Protein AF-A0A438FGG5-F1 (afdb_monomer_lite)

Sequence (174 aa):
METY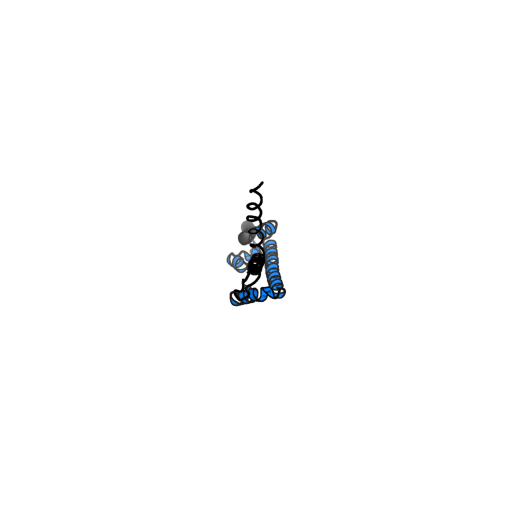LEALDLWEAVKEDYDIPALPNNPTMAQIKAHKEKKKMKKSKAKACLFAAVSPTIFTRIMSLKTAKAIWDYLKQEYAEDERMKEKILVTVPERYEATVTTLENTKDLSKISLAELLNSLQAQEQRRLMRQDVITDGALQAKHHGVEKNKKKNKKNKKKKKKTRKKIVTLQP

Radius of gyration: 39.97 Å; chains: 1; bounding box: 121×59×84 Å

Secondary structure (DSSP, 8-state):
-HHHHHHTT-GGGTSTT----PPPSS--HHHHHHHHHHHHHHHHHHHHHHHHTS-HHHHHHHTT--SHHHHHHHHHHHHHHHHHHHHHHHHH--GGGHHHHHHHHHHS-TTT--HHHHHHHHHHHHHHHHHHHHHHHH-------------S-SSSSSTTTTTTSSSSSSS---

Organism: Vitis vinifera (NCBI:txid29760)

pLDDT: mean 77.65, std 19.14, range [35.28, 95.06]

Foldseek 3Di:
DCVVCVVVVLNQQLPPDDDDPDDPPDDDPVRVVVSVVVSVVSFVVLQVVLLVVDDPVLNVVCVPPDTSNVSVVVVVVVQVVQVVVLVVCLVPPDPVCVVLVVVCVVVHPSVPDTSVNVVVSSVVVVVVVVVVVVCCVVCPDPPPDPDDDDDDPPPDPVVVVVVVVVVVPPPDDD

InterPro domains:
  IPR061502 Copia/RE1/RE2-like, N-terminal domain [PF14223] (1-90)

Structure (mmCIF, N/CA/C/O backbone):
data_AF-A0A438FGG5-F1
#
_entry.id   AF-A0A438FGG5-F1
#
loop_
_atom_site.group_PDB
_atom_site.id
_atom_site.type_symbol
_atom_site.label_atom_id
_atom_site.label_alt_id
_atom_site.label_comp_id
_atom_site.label_asym_id
_atom_site.label_entity_id
_atom_site.label_seq_id
_atom_site.pdbx_PDB_ins_code
_atom_site.Cartn_x
_atom_site.Cartn_y
_atom_site.Cartn_z
_atom_site.occupancy
_atom_site.B_iso_or_equiv
_atom_site.auth_seq_id
_atom_site.auth_comp_id
_atom_site.auth_asym_id
_atom_site.auth_atom_id
_atom_site.pdbx_PDB_model_num
ATOM 1 N N . MET A 1 1 ? -2.366 -7.167 3.486 1.00 81.56 1 MET A N 1
ATOM 2 C CA . MET A 1 1 ? -2.802 -6.451 4.710 1.00 81.56 1 MET A CA 1
ATOM 3 C C . MET A 1 1 ? -4.180 -6.896 5.189 1.00 81.56 1 MET A C 1
ATOM 5 O O . MET A 1 1 ? -4.337 -7.048 6.389 1.00 81.56 1 MET A O 1
ATOM 9 N N . GLU A 1 2 ? -5.148 -7.145 4.301 1.00 85.19 2 GLU A N 1
ATOM 10 C CA . GLU A 1 2 ? -6.489 -7.638 4.678 1.00 85.19 2 GLU A CA 1
ATOM 11 C C . GLU A 1 2 ? -6.429 -8.940 5.493 1.00 85.19 2 GLU A C 1
ATOM 13 O O . GLU A 1 2 ? -6.785 -8.948 6.667 1.00 85.19 2 GLU A O 1
ATOM 18 N N . THR A 1 3 ? -5.799 -9.977 4.936 1.00 86.94 3 THR A N 1
ATOM 19 C CA . THR A 1 3 ? -5.553 -11.268 5.607 1.00 86.94 3 THR A CA 1
ATOM 20 C C . THR A 1 3 ? -4.818 -11.145 6.947 1.00 86.94 3 THR A C 1
ATOM 22 O O . THR A 1 3 ? -5.043 -11.923 7.870 1.00 86.94 3 THR A O 1
ATOM 25 N N . TYR A 1 4 ? -3.945 -10.144 7.085 1.00 86.81 4 TYR A N 1
ATOM 26 C CA . TYR A 1 4 ? -3.221 -9.876 8.328 1.00 86.81 4 TYR A CA 1
ATOM 27 C C . TYR A 1 4 ? -4.135 -9.271 9.405 1.00 86.81 4 TYR A C 1
ATOM 29 O O . TYR A 1 4 ? -4.060 -9.656 10.568 1.00 86.81 4 TYR A O 1
ATOM 37 N N . LEU A 1 5 ? -5.039 -8.359 9.031 1.00 88.31 5 LEU A N 1
ATOM 38 C CA . LEU A 1 5 ? -6.032 -7.796 9.951 1.00 88.31 5 LEU A CA 1
ATOM 39 C C . LEU A 1 5 ? -7.085 -8.829 10.366 1.00 88.31 5 LEU A C 1
ATOM 41 O O . LEU A 1 5 ? -7.539 -8.794 11.511 1.00 88.31 5 LEU A O 1
ATOM 45 N N . GLU A 1 6 ? -7.449 -9.746 9.471 1.00 87.50 6 GLU A N 1
ATOM 46 C CA . GLU A 1 6 ? -8.317 -10.890 9.776 1.00 87.50 6 GLU A CA 1
ATOM 47 C C . GLU A 1 6 ? -7.663 -11.822 10.798 1.00 87.50 6 GLU A C 1
ATOM 49 O O . GLU A 1 6 ? -8.268 -12.123 11.825 1.00 87.50 6 GLU A O 1
ATOM 54 N N . ALA A 1 7 ? -6.391 -12.182 10.592 1.00 88.31 7 ALA A N 1
ATOM 55 C CA . ALA A 1 7 ? -5.631 -13.008 11.531 1.00 88.31 7 ALA A CA 1
ATOM 56 C C . ALA A 1 7 ? -5.506 -12.378 12.932 1.00 88.31 7 ALA A C 1
ATOM 58 O O . ALA A 1 7 ? -5.402 -13.089 13.931 1.00 88.31 7 ALA A O 1
ATOM 59 N N . LEU A 1 8 ? -5.529 -11.044 13.023 1.00 87.62 8 LEU A N 1
ATOM 60 C CA . LEU A 1 8 ? -5.475 -10.310 14.290 1.00 87.62 8 LEU A CA 1
ATOM 61 C C . LEU A 1 8 ? -6.855 -10.027 14.913 1.00 87.62 8 LEU A C 1
ATOM 63 O O . LEU A 1 8 ? -6.904 -9.379 15.963 1.00 87.62 8 LEU A O 1
ATOM 67 N N . ASP A 1 9 ? -7.957 -10.472 14.295 1.00 86.31 9 ASP A N 1
ATOM 68 C CA . ASP A 1 9 ? -9.338 -10.157 14.710 1.00 86.31 9 ASP A CA 1
ATOM 69 C C . ASP A 1 9 ? -9.592 -8.627 14.787 1.00 86.31 9 ASP A C 1
ATOM 71 O O . ASP A 1 9 ? -10.303 -8.093 15.653 1.00 86.31 9 ASP A O 1
ATOM 75 N N . LEU A 1 10 ? -8.937 -7.896 13.875 1.00 88.00 10 LEU A N 1
ATOM 76 C CA . LEU A 1 10 ? -8.985 -6.436 13.729 1.00 88.00 10 LEU A CA 1
ATOM 77 C C . LEU A 1 10 ? -9.771 -5.985 12.500 1.00 88.00 10 LEU A C 1
ATOM 79 O O . LEU A 1 10 ? -10.117 -4.807 12.416 1.00 88.00 10 LEU A O 1
ATOM 83 N N . TRP A 1 11 ? -10.058 -6.892 11.566 1.00 85.94 11 TRP A N 1
ATOM 84 C CA . TRP A 1 11 ? -10.786 -6.580 10.335 1.00 85.94 11 TRP A CA 1
ATOM 85 C C . TRP A 1 11 ? -12.151 -5.933 10.603 1.00 85.94 11 TRP A C 1
ATOM 87 O O . TRP A 1 11 ? -12.513 -4.937 9.977 1.00 85.94 11 TRP A O 1
ATOM 97 N N . GLU A 1 12 ? -12.832 -6.381 11.657 1.00 81.81 12 GLU A N 1
ATOM 98 C CA . GLU A 1 12 ? -14.116 -5.817 12.092 1.00 81.81 12 GLU A CA 1
ATOM 99 C C . GLU A 1 12 ? -14.034 -4.386 12.624 1.00 81.81 12 GLU A C 1
ATOM 101 O O . GLU A 1 12 ? -15.039 -3.692 12.740 1.00 81.81 12 GLU A O 1
ATOM 106 N N . ALA A 1 13 ? -12.841 -3.908 12.971 1.00 83.75 13 ALA A N 1
ATOM 107 C CA . ALA A 1 13 ? -12.649 -2.514 13.345 1.00 83.75 13 ALA A CA 1
ATOM 108 C C . ALA A 1 13 ? -12.440 -1.590 12.133 1.00 83.75 13 ALA A C 1
ATOM 110 O O . ALA A 1 13 ? -12.509 -0.366 12.287 1.00 83.75 13 ALA A O 1
ATOM 111 N N . VAL A 1 14 ? -12.162 -2.170 10.962 1.00 84.62 14 VAL A N 1
ATOM 112 C CA . VAL A 1 14 ? -11.952 -1.474 9.687 1.00 84.62 14 VAL A CA 1
ATOM 113 C C . VAL A 1 14 ? -13.238 -1.434 8.859 1.00 84.62 14 VAL A C 1
ATOM 115 O O . VAL A 1 14 ? -13.476 -0.446 8.171 1.00 84.62 14 VAL A O 1
ATOM 118 N N . LYS A 1 15 ? -14.121 -2.430 8.987 1.00 78.44 15 LYS A N 1
ATOM 119 C CA . LYS A 1 15 ? -15.512 -2.332 8.522 1.00 78.44 15 LYS A CA 1
ATOM 120 C C . LYS A 1 15 ? -16.285 -1.420 9.486 1.00 78.44 15 LYS A C 1
ATOM 122 O O . LYS A 1 15 ? -16.481 -1.775 10.644 1.00 78.44 15 LYS A O 1
ATOM 127 N N . GLU A 1 16 ? -16.687 -0.218 9.059 1.00 62.81 16 GLU A N 1
ATOM 128 C CA . GLU A 1 16 ? -17.439 0.718 9.928 1.00 62.81 16 GLU A CA 1
ATOM 129 C C . GLU A 1 16 ? -18.779 0.135 10.418 1.00 62.81 16 GLU A C 1
ATOM 131 O O . GLU A 1 16 ? -19.249 0.545 11.482 1.00 62.81 16 GLU A O 1
ATOM 136 N N . ASP A 1 17 ? -19.299 -0.893 9.739 1.00 50.50 17 ASP A N 1
ATOM 137 C CA . ASP A 1 17 ? -20.677 -1.380 9.870 1.00 50.50 17 ASP A CA 1
ATOM 138 C C . ASP A 1 17 ? -20.807 -2.782 10.495 1.00 50.50 17 ASP A C 1
ATOM 140 O O . ASP A 1 17 ? -21.802 -3.468 10.279 1.00 50.50 17 ASP A O 1
ATOM 144 N N . TYR A 1 18 ? -19.818 -3.253 11.266 1.00 48.97 18 TYR A N 1
ATOM 145 C CA . TYR A 1 18 ? -19.955 -4.556 11.926 1.00 48.97 18 TYR A CA 1
ATOM 146 C C . TYR A 1 18 ? -20.841 -4.483 13.180 1.00 48.97 18 TYR A C 1
ATOM 148 O O . TYR A 1 18 ? -20.496 -3.824 14.180 1.00 48.97 18 TYR A O 1
ATOM 156 N N . ASP A 1 19 ? -21.960 -5.212 13.128 1.00 53.31 19 ASP A N 1
ATOM 157 C CA . ASP A 1 19 ? -22.800 -5.554 14.270 1.00 53.31 19 ASP A CA 1
ATOM 158 C C . ASP A 1 19 ? -21.989 -6.399 15.248 1.00 53.31 19 ASP A C 1
ATOM 160 O O . ASP A 1 19 ? -21.701 -7.579 15.051 1.00 53.31 19 ASP A O 1
ATOM 164 N N . ILE A 1 20 ? -21.591 -5.767 16.347 1.00 59.22 20 ILE A N 1
ATOM 165 C CA . ILE A 1 20 ? -21.080 -6.511 17.490 1.00 59.22 20 ILE A CA 1
ATOM 166 C C . ILE A 1 20 ? -22.233 -7.398 17.969 1.00 59.22 20 ILE A C 1
ATOM 168 O O . ILE A 1 20 ? -23.336 -6.857 18.089 1.00 59.22 20 ILE A O 1
ATOM 172 N N . PRO A 1 21 ? -22.014 -8.699 18.255 1.00 67.00 21 PRO A N 1
ATOM 173 C CA . PRO A 1 21 ? -23.071 -9.576 18.739 1.00 67.00 21 PRO A CA 1
ATOM 174 C C . PRO A 1 21 ? -23.889 -8.870 19.815 1.00 67.00 21 PRO A C 1
ATOM 176 O O . PRO A 1 21 ? -23.322 -8.375 20.796 1.00 67.00 21 PRO A O 1
ATOM 179 N N . ALA A 1 22 ? -25.197 -8.749 19.575 1.00 65.50 22 ALA A N 1
ATOM 180 C CA . ALA A 1 22 ? -26.079 -8.023 20.468 1.00 65.50 22 ALA A CA 1
ATOM 181 C C . ALA A 1 22 ? -25.910 -8.575 21.886 1.00 65.50 22 ALA A C 1
ATOM 183 O O . ALA A 1 22 ? -25.832 -9.788 22.103 1.00 65.50 22 ALA A O 1
ATOM 184 N N . LEU A 1 23 ? -25.802 -7.665 22.852 1.00 74.25 23 LEU A N 1
ATOM 185 C CA . LEU A 1 23 ? -25.798 -8.047 24.254 1.00 74.25 23 LEU A CA 1
ATOM 186 C C . LEU A 1 23 ? -27.057 -8.887 24.555 1.00 74.25 23 LEU A C 1
ATOM 188 O O . LEU A 1 23 ? -28.094 -8.660 23.929 1.00 74.25 23 LEU A O 1
ATOM 192 N N . PRO A 1 24 ? -26.996 -9.833 25.508 1.00 75.38 24 PRO A N 1
ATOM 193 C CA . PRO A 1 24 ? -28.179 -10.585 25.924 1.00 75.38 24 PRO A CA 1
ATOM 194 C C . PRO A 1 24 ? -29.304 -9.632 26.355 1.00 75.38 24 PRO A C 1
ATOM 196 O O . PRO A 1 24 ? -29.015 -8.536 26.827 1.00 75.38 24 PRO A O 1
ATOM 199 N N . ASN A 1 25 ? -30.570 -10.062 26.244 1.00 78.06 25 ASN A N 1
ATOM 200 C CA . ASN A 1 25 ? -31.771 -9.225 26.444 1.00 78.06 25 ASN A CA 1
ATOM 201 C C . ASN A 1 25 ? -31.832 -8.453 27.783 1.00 78.06 25 ASN A C 1
ATOM 203 O O . ASN A 1 25 ? -32.615 -7.516 27.902 1.00 78.06 25 ASN A O 1
ATOM 207 N N . ASN A 1 26 ? -31.017 -8.818 28.780 1.00 83.12 26 ASN A N 1
ATOM 208 C CA . ASN A 1 26 ? -30.861 -8.082 30.034 1.00 83.12 26 ASN A CA 1
ATOM 209 C C . ASN A 1 26 ? -29.373 -7.972 30.432 1.00 83.12 26 ASN A C 1
ATOM 211 O O . ASN A 1 26 ? -28.889 -8.768 31.244 1.00 83.12 26 ASN A O 1
ATOM 215 N N . PRO A 1 27 ? -28.608 -7.043 29.837 1.00 83.12 27 PRO A N 1
ATOM 216 C CA . PRO A 1 27 ? -27.195 -6.908 30.132 1.00 83.12 27 PRO A CA 1
ATOM 217 C C . PRO A 1 27 ? -26.965 -6.061 31.382 1.00 83.12 27 PRO A C 1
ATOM 219 O O . PRO A 1 27 ? -27.582 -5.018 31.588 1.00 83.12 27 PRO A O 1
ATOM 222 N N . THR A 1 28 ? -25.995 -6.460 32.197 1.00 89.75 28 THR A N 1
ATOM 223 C CA . THR A 1 28 ? -25.531 -5.628 33.314 1.00 89.75 28 THR A CA 1
ATOM 224 C C . THR A 1 28 ? -24.683 -4.456 32.816 1.00 89.75 28 THR A C 1
ATOM 226 O O . THR A 1 28 ? -23.998 -4.535 31.791 1.00 89.75 28 THR A O 1
ATOM 229 N N . MET A 1 29 ? -24.642 -3.366 33.590 1.00 86.62 29 MET A N 1
ATOM 230 C CA . MET A 1 29 ? -23.801 -2.196 33.291 1.00 86.62 29 MET A CA 1
ATOM 231 C C . MET A 1 29 ? -22.321 -2.550 33.077 1.00 86.62 29 MET A C 1
ATOM 233 O O . MET A 1 29 ? -21.653 -1.949 32.232 1.00 86.62 29 MET A O 1
ATOM 237 N N . ALA A 1 30 ? -21.816 -3.559 33.795 1.00 89.50 30 ALA A N 1
ATOM 238 C CA . ALA A 1 30 ? -20.465 -4.082 33.618 1.00 89.50 30 ALA A CA 1
ATOM 239 C C . ALA A 1 30 ? -20.257 -4.714 32.228 1.00 89.50 30 ALA A C 1
ATOM 241 O O . ALA A 1 30 ? -19.249 -4.438 31.579 1.00 89.50 30 ALA A O 1
ATOM 242 N N . GLN A 1 31 ? -21.226 -5.495 31.735 1.00 85.56 31 GLN A N 1
ATOM 243 C CA . GLN A 1 31 ? -21.178 -6.114 30.406 1.00 85.56 31 GLN A CA 1
ATOM 244 C C . GLN A 1 31 ? -21.235 -5.060 29.294 1.00 85.56 31 GLN A C 1
ATOM 246 O O . GLN A 1 31 ? -20.423 -5.104 28.369 1.00 85.56 31 GLN A O 1
ATOM 251 N N . ILE A 1 32 ? -22.118 -4.059 29.417 1.00 85.12 32 ILE A N 1
ATOM 252 C CA . ILE A 1 32 ? -22.208 -2.939 28.463 1.00 85.12 32 ILE A CA 1
ATOM 253 C C . ILE A 1 32 ? -20.872 -2.193 28.382 1.00 85.12 32 ILE A C 1
ATOM 255 O O . ILE A 1 32 ? -20.380 -1.903 27.287 1.00 85.12 32 ILE A O 1
ATOM 259 N N . LYS A 1 33 ? -20.272 -1.885 29.538 1.00 87.81 33 LYS A N 1
ATOM 260 C CA . LYS A 1 33 ? -18.988 -1.182 29.609 1.00 87.81 33 LYS A CA 1
ATOM 261 C C . LYS A 1 33 ? -17.866 -2.012 28.983 1.00 87.81 33 LYS A C 1
ATOM 263 O O . LYS A 1 33 ? -17.180 -1.514 28.096 1.00 87.81 33 LYS A O 1
ATOM 268 N N . ALA A 1 34 ? -17.716 -3.275 29.383 1.00 86.56 34 ALA A N 1
ATOM 269 C CA . ALA A 1 34 ? -16.677 -4.167 28.862 1.00 86.56 34 ALA A CA 1
ATOM 270 C C . ALA A 1 34 ? -16.766 -4.333 27.336 1.00 86.56 34 ALA A C 1
ATOM 272 O O . ALA A 1 34 ? -15.756 -4.296 26.633 1.00 86.56 34 ALA A O 1
ATOM 273 N N . HIS A 1 35 ? -17.984 -4.446 26.811 1.00 83.00 35 HIS A N 1
ATOM 274 C CA . HIS A 1 35 ? -18.247 -4.559 25.384 1.00 83.00 35 HIS A CA 1
ATOM 275 C C . HIS A 1 35 ? -17.834 -3.301 24.598 1.00 83.00 35 HIS A C 1
ATOM 277 O O . HIS A 1 35 ? -17.139 -3.394 23.581 1.00 83.00 35 HIS A O 1
ATOM 283 N N . LYS A 1 36 ? -18.196 -2.109 25.096 1.00 83.19 36 LYS A N 1
ATOM 284 C CA . LYS A 1 36 ? -17.793 -0.823 24.499 1.00 83.19 36 LYS A CA 1
ATOM 285 C C . LYS A 1 36 ? -16.272 -0.636 24.518 1.00 83.19 36 LYS A C 1
ATOM 287 O O . LYS A 1 36 ? -15.694 -0.256 23.498 1.00 83.19 36 LYS A O 1
ATOM 292 N N . GLU A 1 37 ? -15.626 -0.948 25.641 1.00 87.50 37 GLU A N 1
ATOM 293 C CA . GLU A 1 37 ? -14.167 -0.856 25.788 1.00 87.50 37 GLU A CA 1
ATOM 294 C C . GLU A 1 37 ? -13.438 -1.823 24.846 1.00 87.50 37 GLU A C 1
ATOM 296 O O . GLU A 1 37 ? -12.499 -1.425 24.154 1.00 87.50 37 GLU A O 1
ATOM 301 N N . LYS A 1 38 ? -13.919 -3.068 24.713 1.00 86.25 38 LYS A N 1
ATOM 302 C CA . LYS A 1 38 ? -13.364 -4.037 23.755 1.00 86.25 38 LYS A CA 1
ATOM 303 C C . LYS A 1 38 ? -13.440 -3.515 22.316 1.00 86.25 38 LYS A C 1
ATOM 305 O O . LYS A 1 38 ? -12.448 -3.606 21.589 1.00 86.25 38 LYS A O 1
ATOM 310 N N . LYS A 1 39 ? -14.566 -2.909 21.908 1.00 82.12 39 LYS A N 1
ATOM 311 C CA . LYS A 1 39 ? -14.703 -2.289 20.573 1.00 82.12 39 LYS A CA 1
ATOM 312 C C . LYS A 1 39 ? -13.690 -1.161 20.378 1.00 82.12 39 LYS A C 1
ATOM 314 O O . LYS A 1 39 ? -13.029 -1.094 19.343 1.00 82.12 39 LYS A O 1
ATOM 319 N N . LYS A 1 40 ? -13.552 -0.281 21.373 1.00 85.94 40 LYS A N 1
ATOM 320 C CA . LYS A 1 40 ? -12.606 0.842 21.335 1.00 85.94 40 LYS A CA 1
ATOM 321 C C . LYS A 1 40 ? -11.164 0.351 21.204 1.00 85.94 40 LYS A C 1
ATOM 323 O O . LYS A 1 40 ? -10.428 0.856 20.361 1.00 85.94 40 LYS A O 1
ATOM 328 N N . MET A 1 41 ? -10.786 -0.672 21.969 1.00 88.94 41 MET A N 1
ATOM 329 C CA . MET A 1 41 ? -9.447 -1.254 21.916 1.00 88.94 41 MET A CA 1
ATOM 330 C C . MET A 1 41 ? -9.135 -1.868 20.547 1.00 88.94 41 MET A C 1
ATOM 332 O O . MET A 1 41 ? -8.067 -1.595 19.999 1.00 88.94 41 MET A O 1
ATOM 336 N N . LYS A 1 42 ? -10.073 -2.617 19.948 1.00 88.25 42 LYS A N 1
ATOM 337 C CA . LYS A 1 42 ? -9.910 -3.141 18.581 1.00 88.25 42 LYS A CA 1
ATOM 338 C C . LYS A 1 42 ? -9.703 -2.019 17.556 1.00 88.25 42 LYS A C 1
ATOM 340 O O . LYS A 1 42 ? -8.779 -2.102 16.754 1.00 88.25 42 LYS A O 1
ATOM 345 N N . LYS A 1 43 ? -10.488 -0.934 17.629 1.00 88.50 43 LYS A N 1
ATOM 346 C CA . LYS A 1 43 ? -10.332 0.248 16.753 1.00 88.50 43 LYS A CA 1
ATOM 347 C C . LYS A 1 43 ? -8.961 0.904 16.881 1.00 88.50 43 LYS A C 1
ATOM 349 O O . LYS A 1 43 ? -8.312 1.160 15.867 1.00 88.50 43 LYS A O 1
ATOM 354 N N . SER A 1 44 ? -8.495 1.133 18.107 1.00 89.75 44 SER A N 1
ATOM 355 C CA . SER A 1 44 ? -7.165 1.704 18.342 1.00 89.75 44 SER A CA 1
ATOM 356 C C . SER A 1 44 ? -6.051 0.785 17.839 1.00 89.75 44 SER A C 1
ATOM 358 O O . SER A 1 44 ? -5.103 1.255 17.213 1.00 89.75 44 SER A O 1
ATOM 360 N N . LYS A 1 45 ? -6.178 -0.529 18.057 1.00 92.25 45 LYS A N 1
ATOM 361 C CA . LYS A 1 45 ? -5.183 -1.516 17.625 1.00 92.25 45 LYS A CA 1
ATOM 362 C C . LYS A 1 45 ? -5.132 -1.657 16.101 1.00 92.25 45 LYS A C 1
ATOM 364 O O . LYS A 1 45 ? -4.039 -1.696 15.548 1.00 92.25 45 LYS A O 1
ATOM 369 N N . ALA A 1 46 ? -6.279 -1.649 15.420 1.00 92.50 46 ALA A N 1
ATOM 370 C CA . ALA A 1 46 ? -6.344 -1.633 13.958 1.00 92.50 46 ALA A CA 1
ATOM 371 C C . ALA A 1 46 ? -5.649 -0.395 13.376 1.00 92.50 46 ALA A C 1
ATOM 373 O O . ALA A 1 46 ? -4.833 -0.512 12.467 1.00 92.50 46 ALA A O 1
ATOM 374 N N . LYS A 1 47 ? -5.896 0.786 13.956 1.00 92.69 47 LYS A N 1
ATOM 375 C CA . LYS A 1 47 ? -5.231 2.028 13.544 1.00 92.69 47 LYS A CA 1
ATOM 376 C C . LYS A 1 47 ? -3.711 1.960 13.723 1.00 92.69 47 LYS A C 1
ATOM 378 O O . LYS A 1 47 ? -2.977 2.276 12.794 1.00 92.69 47 LYS A O 1
ATOM 383 N N . ALA A 1 48 ? -3.240 1.505 14.884 1.00 93.81 48 ALA A N 1
ATOM 384 C CA . ALA A 1 48 ? -1.810 1.331 15.139 1.00 93.81 48 ALA A CA 1
ATOM 385 C C . ALA A 1 48 ? -1.167 0.324 14.168 1.00 93.81 48 ALA A C 1
ATOM 387 O O . ALA A 1 48 ? -0.075 0.560 13.662 1.00 93.81 48 ALA A O 1
ATOM 388 N N . CYS A 1 49 ? -1.872 -0.765 13.862 1.00 93.88 49 CYS A N 1
ATOM 389 C CA . CYS A 1 49 ? -1.440 -1.766 12.894 1.00 93.88 49 CYS A CA 1
ATOM 390 C C . CYS A 1 49 ? -1.292 -1.182 11.481 1.00 93.88 49 CYS A C 1
ATOM 392 O O . CYS A 1 49 ? -0.299 -1.445 10.810 1.00 93.88 49 CYS A O 1
ATOM 394 N N . LEU A 1 50 ? -2.254 -0.365 11.040 1.00 93.56 50 LEU A N 1
ATOM 395 C CA . LEU A 1 50 ? -2.197 0.322 9.747 1.00 93.56 50 LEU A CA 1
ATOM 396 C C . LEU A 1 50 ? -1.030 1.314 9.688 1.00 93.56 50 LEU A C 1
ATOM 398 O O . LEU A 1 50 ? -0.324 1.363 8.689 1.00 93.56 50 LEU A O 1
ATOM 402 N N . PHE A 1 51 ? -0.784 2.056 10.768 1.00 93.81 51 PHE A N 1
ATOM 403 C CA . PHE A 1 51 ? 0.351 2.976 10.861 1.00 93.81 51 PHE A CA 1
ATOM 404 C C . PHE A 1 51 ? 1.706 2.269 10.818 1.00 93.81 51 PHE A C 1
ATOM 406 O O . PHE A 1 51 ? 2.624 2.766 10.176 1.00 93.81 51 PHE A O 1
ATOM 413 N N . ALA A 1 52 ? 1.831 1.111 11.465 1.00 92.69 52 ALA A N 1
ATOM 414 C CA . ALA A 1 52 ? 3.072 0.339 11.471 1.00 92.69 52 ALA A CA 1
ATOM 415 C C . ALA A 1 52 ? 3.393 -0.312 10.113 1.00 92.69 52 ALA A C 1
ATOM 417 O O . ALA A 1 52 ? 4.544 -0.648 9.855 1.00 92.69 52 ALA A O 1
ATOM 418 N N . ALA A 1 53 ? 2.387 -0.510 9.257 1.00 90.69 53 ALA A N 1
ATOM 419 C CA . ALA A 1 53 ? 2.534 -1.216 7.987 1.00 90.69 53 ALA A CA 1
ATOM 420 C C . ALA A 1 53 ? 2.944 -0.317 6.807 1.00 90.69 53 ALA A C 1
ATOM 422 O O . ALA A 1 53 ? 3.206 -0.833 5.722 1.00 90.69 53 ALA A O 1
ATOM 423 N N . VAL A 1 54 ? 2.961 1.007 6.982 1.00 92.38 54 VAL A N 1
ATOM 424 C CA . VAL A 1 54 ? 3.167 1.963 5.885 1.00 92.38 54 VAL A CA 1
ATOM 425 C C . VAL A 1 54 ? 4.522 2.659 5.980 1.00 92.38 54 VAL A C 1
ATOM 427 O O . VAL A 1 54 ? 5.124 2.757 7.047 1.00 92.38 54 VAL A O 1
ATOM 430 N N . SER A 1 55 ? 5.004 3.181 4.851 1.00 91.94 55 SER A N 1
ATOM 431 C CA . SER A 1 55 ? 6.229 3.984 4.819 1.00 91.94 55 SER A CA 1
ATOM 432 C C . SER A 1 55 ? 6.040 5.344 5.516 1.00 91.94 55 SER A C 1
ATOM 434 O O . SER A 1 55 ? 4.907 5.829 5.614 1.00 91.94 55 SER A O 1
ATOM 436 N N . PRO A 1 56 ? 7.127 6.024 5.938 1.00 93.94 56 PRO A N 1
ATOM 437 C CA . PRO A 1 56 ? 7.040 7.358 6.542 1.00 93.94 56 PRO A CA 1
ATOM 438 C C . PRO A 1 56 ? 6.291 8.381 5.675 1.00 93.94 56 PRO A C 1
ATOM 440 O O . PRO A 1 56 ? 5.547 9.208 6.197 1.00 93.94 56 PRO A O 1
ATOM 443 N N . THR A 1 57 ? 6.439 8.295 4.350 1.00 91.62 57 THR A N 1
ATOM 444 C CA . THR A 1 57 ? 5.760 9.177 3.389 1.00 91.62 57 THR A CA 1
ATOM 445 C C . THR A 1 57 ? 4.247 8.993 3.400 1.00 91.62 57 THR A C 1
ATOM 447 O O . THR A 1 57 ? 3.509 9.968 3.333 1.00 91.62 57 THR A O 1
ATOM 450 N N . ILE A 1 58 ? 3.766 7.753 3.490 1.00 93.50 58 ILE A N 1
ATOM 451 C CA . ILE A 1 58 ? 2.328 7.478 3.558 1.00 93.50 58 ILE A CA 1
ATOM 452 C C . ILE A 1 58 ? 1.800 7.780 4.961 1.00 93.50 58 ILE A C 1
ATOM 454 O O . ILE A 1 58 ? 0.719 8.350 5.096 1.00 93.50 58 ILE A O 1
ATOM 458 N N . PHE A 1 59 ? 2.583 7.483 6.003 1.00 95.00 59 PHE A N 1
ATOM 459 C CA . PHE A 1 59 ? 2.234 7.768 7.393 1.00 95.00 59 PHE A CA 1
ATOM 460 C C . PHE A 1 59 ? 1.852 9.238 7.612 1.00 95.00 59 PHE A C 1
ATOM 462 O O . PHE A 1 59 ? 0.801 9.513 8.191 1.00 95.00 59 PHE A O 1
ATOM 469 N N . THR A 1 60 ? 2.650 10.187 7.111 1.00 94.44 60 THR A N 1
ATOM 470 C CA . THR A 1 60 ? 2.364 11.627 7.261 1.00 94.44 60 THR A CA 1
ATOM 471 C C . THR A 1 60 ? 1.056 12.050 6.594 1.00 94.44 60 THR A C 1
ATOM 473 O O . THR A 1 60 ? 0.395 12.967 7.077 1.00 94.44 60 THR A O 1
ATOM 476 N N . ARG A 1 61 ? 0.635 11.361 5.527 1.00 94.12 61 ARG A N 1
ATOM 477 C CA . ARG A 1 61 ? -0.642 11.619 4.849 1.00 94.12 61 ARG A CA 1
ATOM 478 C C . ARG A 1 61 ? -1.832 11.071 5.637 1.00 94.12 61 ARG A C 1
ATOM 480 O O . ARG A 1 61 ? -2.850 11.745 5.759 1.00 94.12 61 ARG A O 1
ATOM 487 N N . ILE A 1 62 ? -1.698 9.877 6.217 1.00 95.06 62 ILE A N 1
ATOM 488 C CA . ILE A 1 62 ? -2.804 9.187 6.903 1.00 95.06 62 ILE A CA 1
ATOM 489 C C . ILE A 1 62 ? -2.920 9.513 8.400 1.00 95.06 62 ILE A C 1
ATOM 491 O O . ILE A 1 62 ? -3.947 9.210 9.008 1.00 95.06 62 ILE A O 1
ATOM 495 N N . MET A 1 63 ? -1.900 10.110 9.029 1.00 92.12 63 MET A N 1
ATOM 496 C CA . MET A 1 63 ? -1.870 10.326 10.486 1.00 92.12 63 MET A CA 1
ATOM 497 C C . MET A 1 63 ? -3.005 11.224 11.004 1.00 92.12 63 MET A C 1
ATOM 499 O O . MET A 1 63 ? -3.434 11.082 12.151 1.00 92.12 63 MET A O 1
ATOM 503 N N . SER A 1 64 ? -3.517 12.123 10.159 1.00 92.69 64 SER A N 1
ATOM 504 C CA . SER A 1 64 ? -4.631 13.026 10.471 1.00 92.69 64 SER A CA 1
ATOM 505 C C . SER A 1 64 ? -6.002 12.336 10.410 1.00 92.69 64 SER A C 1
ATOM 507 O O . SER A 1 64 ? -6.983 12.849 10.958 1.00 92.69 64 SER A O 1
ATOM 509 N N . LEU A 1 65 ? -6.087 11.154 9.789 1.00 92.50 65 LEU A N 1
ATOM 510 C CA . LEU A 1 65 ? -7.334 10.418 9.621 1.00 92.50 65 LEU A CA 1
ATOM 511 C C . LEU A 1 65 ? -7.797 9.827 10.953 1.00 92.50 65 LEU A C 1
ATOM 513 O O . LEU A 1 65 ? -7.031 9.253 11.736 1.00 92.50 65 LEU A O 1
ATOM 517 N N . LYS A 1 66 ? -9.091 9.982 11.239 1.00 88.56 66 LYS A N 1
ATOM 518 C CA . LYS A 1 66 ? -9.656 9.666 12.558 1.00 88.56 66 LYS A CA 1
ATOM 519 C C . LYS A 1 66 ? -9.970 8.181 12.721 1.00 88.56 66 LYS A C 1
ATOM 521 O O . LYS A 1 66 ? -9.722 7.644 13.802 1.00 88.56 66 LYS A O 1
ATOM 526 N N . THR A 1 67 ? -10.453 7.518 11.671 1.00 89.81 67 THR A N 1
ATOM 527 C CA . THR A 1 67 ? -10.935 6.130 11.722 1.00 89.81 67 THR A CA 1
ATOM 528 C C . THR A 1 67 ? -9.990 5.170 11.002 1.00 89.81 67 THR A C 1
ATOM 530 O O . THR A 1 67 ? -9.309 5.542 10.049 1.00 89.81 67 THR A O 1
ATOM 533 N N . ALA A 1 68 ? -9.948 3.916 11.466 1.00 90.25 68 ALA A N 1
ATOM 534 C CA . ALA A 1 68 ? -9.188 2.858 10.799 1.00 90.25 68 ALA A CA 1
ATOM 535 C C . ALA A 1 68 ? -9.719 2.596 9.378 1.00 90.25 68 ALA A C 1
ATOM 537 O O . ALA A 1 68 ? -8.931 2.329 8.479 1.00 90.25 68 ALA A O 1
ATOM 538 N N . LYS A 1 69 ? -11.033 2.763 9.165 1.00 90.25 69 LYS A N 1
ATOM 539 C CA . LYS A 1 69 ? -11.652 2.681 7.841 1.00 90.25 69 LYS A CA 1
ATOM 540 C C . LYS A 1 69 ? -11.152 3.759 6.885 1.00 90.25 69 LYS A C 1
ATOM 542 O O . LYS A 1 69 ? -10.708 3.422 5.802 1.00 90.25 69 LYS A O 1
ATOM 547 N N . ALA A 1 70 ? -11.160 5.031 7.291 1.00 91.94 70 ALA A N 1
ATOM 548 C CA . ALA A 1 70 ? -10.678 6.112 6.428 1.00 91.94 70 ALA A CA 1
ATOM 549 C C . ALA A 1 70 ? -9.218 5.887 6.004 1.00 91.94 70 ALA A C 1
ATOM 551 O O . ALA A 1 70 ? -8.858 6.120 4.856 1.00 91.94 70 ALA A O 1
ATOM 552 N N . ILE A 1 71 ? -8.389 5.389 6.928 1.00 93.88 71 ILE A N 1
ATOM 553 C CA . ILE A 1 71 ? -7.005 5.010 6.631 1.00 93.88 71 ILE A CA 1
ATOM 554 C C . ILE A 1 71 ? -6.964 3.863 5.622 1.00 93.88 71 ILE A C 1
ATOM 556 O O . ILE A 1 71 ? -6.227 3.933 4.647 1.00 93.88 71 ILE A O 1
ATOM 560 N N . TRP A 1 72 ? -7.744 2.809 5.845 1.00 92.88 72 TRP A N 1
ATOM 561 C CA . TRP A 1 72 ? -7.807 1.660 4.948 1.00 92.88 72 TRP A CA 1
ATOM 562 C C . TRP A 1 72 ? -8.256 2.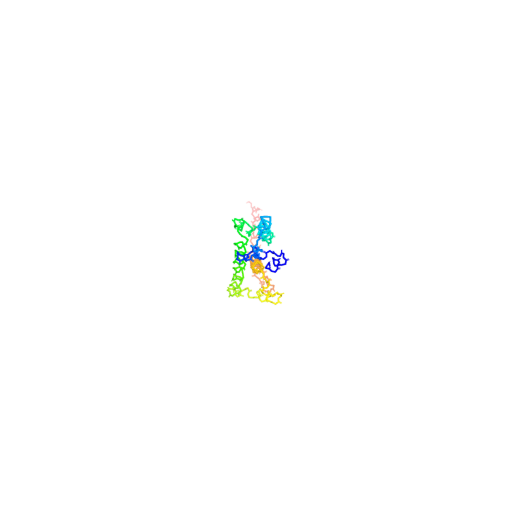029 3.531 1.00 92.88 72 TRP A C 1
ATOM 564 O O . TRP A 1 72 ? -7.622 1.609 2.566 1.00 92.88 72 TRP A O 1
ATOM 574 N N . ASP A 1 73 ? -9.302 2.845 3.412 1.00 91.88 73 ASP A N 1
ATOM 575 C CA . ASP A 1 73 ? -9.833 3.311 2.131 1.00 91.88 73 ASP A CA 1
ATOM 576 C C . ASP A 1 73 ? -8.799 4.165 1.386 1.00 91.88 73 ASP A C 1
ATOM 578 O O . ASP A 1 73 ? -8.574 3.955 0.194 1.00 91.88 73 ASP A O 1
ATOM 582 N N . TYR A 1 74 ? -8.101 5.058 2.100 1.00 93.25 74 TYR A N 1
ATOM 583 C CA . TYR A 1 74 ? -6.988 5.829 1.541 1.00 93.25 74 TYR A CA 1
ATOM 584 C C . TYR A 1 74 ? -5.888 4.907 1.000 1.00 93.25 74 TYR A C 1
ATOM 586 O O . TYR A 1 74 ? -5.432 5.081 -0.126 1.00 93.25 74 TYR A O 1
ATOM 594 N N . LEU A 1 75 ? -5.466 3.907 1.783 1.00 91.81 75 LEU A N 1
ATOM 595 C CA . LEU A 1 75 ? -4.419 2.976 1.356 1.00 91.81 75 LEU A CA 1
ATOM 596 C C . LEU A 1 75 ? -4.855 2.174 0.128 1.00 91.81 75 LEU A C 1
ATOM 598 O O . LEU A 1 75 ? -4.073 2.036 -0.807 1.00 91.81 75 LEU A O 1
ATOM 602 N N . LYS A 1 76 ? -6.103 1.691 0.092 1.00 89.62 76 LYS A N 1
ATOM 603 C CA . LYS A 1 76 ? -6.651 1.031 -1.101 1.00 89.62 76 LYS A CA 1
ATOM 604 C C . LYS A 1 76 ? -6.563 1.931 -2.329 1.00 89.62 76 LYS A C 1
ATOM 606 O O . LYS A 1 76 ? -6.179 1.450 -3.389 1.00 89.62 76 LYS A O 1
ATOM 611 N N . GLN A 1 77 ? -6.899 3.212 -2.188 1.00 90.81 77 GLN A N 1
ATOM 612 C CA . GLN A 1 77 ? -6.820 4.159 -3.292 1.00 90.81 77 GLN A CA 1
ATOM 613 C C . GLN A 1 77 ? -5.376 4.394 -3.754 1.00 90.81 77 GLN A C 1
ATOM 615 O O . GLN A 1 77 ? -5.112 4.256 -4.945 1.00 90.81 77 GLN A O 1
ATOM 620 N N . GLU A 1 78 ? -4.457 4.714 -2.840 1.00 90.00 78 GLU A N 1
ATOM 621 C CA . GLU A 1 78 ? -3.055 5.008 -3.172 1.00 90.00 78 GLU A CA 1
ATOM 622 C C . GLU A 1 78 ? -2.403 3.822 -3.903 1.00 90.00 78 GLU A C 1
ATOM 624 O O . GLU A 1 78 ? -1.842 3.986 -4.983 1.00 90.00 78 GLU A O 1
ATOM 629 N N . TYR A 1 79 ? -2.552 2.599 -3.382 1.00 86.94 79 TYR A N 1
ATOM 630 C CA . TYR A 1 79 ? -1.954 1.422 -4.020 1.00 86.94 79 TYR A CA 1
ATOM 631 C C . TYR A 1 79 ? -2.639 1.039 -5.343 1.00 86.94 79 TYR A C 1
ATOM 633 O O . TYR A 1 79 ? -1.979 0.541 -6.253 1.00 86.94 79 TYR A O 1
ATOM 641 N N . ALA A 1 80 ? -3.939 1.309 -5.498 1.00 87.19 80 ALA A N 1
ATOM 642 C CA . ALA A 1 80 ? -4.623 1.126 -6.779 1.00 87.19 80 ALA A CA 1
ATOM 643 C C . ALA A 1 80 ? -4.214 2.181 -7.826 1.00 87.19 80 ALA A C 1
ATOM 645 O O . ALA A 1 80 ? -4.303 1.942 -9.032 1.00 87.19 80 ALA A O 1
ATOM 646 N N . GLU A 1 81 ? -3.807 3.379 -7.405 1.00 87.88 81 GLU A N 1
ATOM 647 C CA . GLU A 1 81 ? -3.225 4.382 -8.301 1.00 87.88 81 GLU A CA 1
ATOM 648 C C . GLU A 1 81 ? -1.830 3.965 -8.779 1.00 87.88 81 GLU A C 1
ATOM 650 O O . GLU A 1 81 ? -1.555 4.095 -9.974 1.00 87.88 81 GLU A O 1
ATOM 655 N N . ASP A 1 82 ? -1.009 3.371 -7.910 1.00 89.19 82 ASP A N 1
ATOM 656 C CA . ASP A 1 82 ? 0.295 2.811 -8.287 1.00 89.19 82 ASP A CA 1
ATOM 657 C C . ASP A 1 82 ? 0.170 1.712 -9.353 1.00 89.19 82 ASP A C 1
ATOM 659 O O . ASP A 1 82 ? 0.899 1.723 -10.351 1.00 89.19 82 ASP A O 1
ATOM 663 N N . GLU A 1 83 ? -0.776 0.780 -9.191 1.00 88.75 83 GLU A N 1
ATOM 664 C CA . GLU A 1 83 ? -1.038 -0.263 -10.193 1.00 88.75 83 GLU A CA 1
ATOM 665 C C . GLU A 1 83 ? -1.484 0.330 -11.534 1.00 88.75 83 GLU A C 1
ATOM 667 O O . GLU A 1 83 ? -0.941 -0.029 -12.581 1.00 88.75 83 GLU A O 1
ATOM 672 N N . ARG A 1 84 ? -2.406 1.301 -11.512 1.00 90.12 84 ARG A N 1
ATOM 673 C CA . ARG A 1 84 ? -2.861 1.993 -12.729 1.00 90.12 84 ARG A CA 1
ATOM 674 C C . ARG A 1 84 ? -1.746 2.787 -13.400 1.00 90.12 84 ARG A C 1
ATOM 676 O O . ARG A 1 84 ? -1.701 2.870 -14.627 1.00 90.12 84 ARG A O 1
ATOM 683 N N . MET A 1 85 ? -0.849 3.395 -12.627 1.00 90.19 85 MET A N 1
ATOM 684 C CA . MET A 1 85 ? 0.301 4.107 -13.176 1.00 90.19 85 MET A CA 1
ATOM 685 C C . MET A 1 85 ? 1.299 3.136 -13.808 1.00 90.19 85 MET A C 1
ATOM 687 O O . MET A 1 85 ? 1.788 3.409 -14.904 1.00 90.19 85 MET A O 1
ATOM 691 N N . LYS A 1 86 ? 1.552 1.988 -13.168 1.00 91.56 86 LYS A N 1
ATOM 692 C CA . LYS A 1 86 ? 2.390 0.917 -13.721 1.00 91.56 86 LYS A CA 1
ATOM 693 C C . LYS A 1 86 ? 1.864 0.458 -15.079 1.00 91.56 86 LYS A C 1
ATOM 695 O O . LYS A 1 86 ? 2.624 0.425 -16.042 1.00 91.56 86 LYS A O 1
ATOM 700 N N . GLU A 1 87 ? 0.571 0.166 -15.166 1.00 90.69 87 GLU A N 1
ATOM 701 C CA . GLU A 1 87 ? -0.075 -0.260 -16.410 1.00 90.69 87 GLU A CA 1
ATOM 702 C C . GLU A 1 87 ? 0.034 0.808 -17.507 1.00 90.69 87 GLU A C 1
ATOM 704 O O . GLU A 1 87 ? 0.467 0.516 -18.620 1.00 90.69 87 GLU A O 1
ATOM 709 N N . LYS A 1 88 ? -0.251 2.076 -17.179 1.00 92.00 88 LYS A N 1
ATOM 710 C CA . LYS A 1 88 ? -0.076 3.190 -18.123 1.00 92.00 88 LYS A CA 1
ATOM 711 C C . LYS A 1 88 ? 1.353 3.296 -18.641 1.00 92.00 88 LYS A C 1
ATOM 713 O O . LYS A 1 88 ? 1.533 3.507 -19.836 1.00 92.00 88 LYS A O 1
ATOM 718 N N . ILE A 1 89 ? 2.359 3.171 -17.774 1.00 92.06 89 ILE A N 1
ATOM 719 C CA . ILE A 1 89 ? 3.767 3.221 -18.186 1.00 92.06 89 ILE A CA 1
ATOM 720 C C . ILE A 1 89 ? 4.073 2.070 -19.136 1.00 92.06 89 ILE A C 1
ATOM 722 O O . ILE A 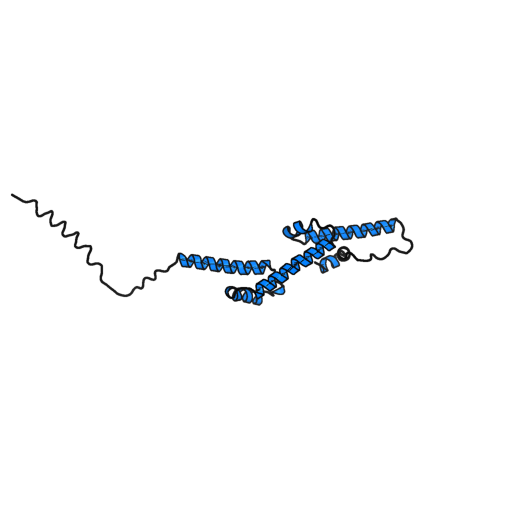1 89 ? 4.619 2.330 -20.198 1.00 92.06 89 ILE A O 1
ATOM 726 N N . LEU A 1 90 ? 3.698 0.837 -18.791 1.00 91.12 90 LEU A N 1
ATOM 727 C CA . LEU A 1 90 ? 3.962 -0.334 -19.632 1.00 91.12 90 LEU A CA 1
ATOM 728 C C . LEU A 1 90 ? 3.329 -0.199 -21.025 1.00 91.12 90 LEU A C 1
ATOM 730 O O . LEU A 1 90 ? 3.964 -0.554 -22.008 1.00 91.12 90 LEU A O 1
ATOM 734 N N . VAL A 1 91 ? 2.127 0.377 -21.123 1.00 90.88 91 VAL A N 1
ATOM 735 C CA . VAL A 1 91 ? 1.428 0.574 -22.407 1.00 90.88 91 VAL A CA 1
ATOM 736 C C . VAL A 1 91 ? 1.978 1.755 -23.217 1.00 90.88 91 VAL A C 1
ATOM 738 O O . VAL A 1 91 ? 1.912 1.747 -24.442 1.00 90.88 91 VAL A O 1
ATOM 741 N N . THR A 1 92 ? 2.486 2.800 -22.558 1.00 93.25 92 THR A N 1
ATOM 742 C CA . THR A 1 92 ? 2.911 4.051 -23.224 1.00 93.25 92 THR A CA 1
ATOM 743 C C . THR A 1 92 ? 4.423 4.212 -23.324 1.00 93.25 92 THR A C 1
ATOM 745 O O . THR A 1 92 ? 4.911 5.262 -23.758 1.00 93.25 92 THR A O 1
ATOM 748 N N . VAL A 1 93 ? 5.181 3.197 -22.908 1.00 93.25 93 VAL A N 1
ATOM 749 C CA . VAL A 1 93 ? 6.635 3.263 -22.904 1.00 93.25 93 VAL A CA 1
ATOM 750 C C . VAL A 1 93 ? 7.158 3.430 -24.343 1.00 93.25 93 VAL A C 1
ATOM 752 O O . VAL A 1 93 ? 6.676 2.782 -25.266 1.00 93.25 93 VAL A O 1
ATOM 755 N N . PRO A 1 94 ? 8.139 4.316 -24.584 1.00 93.25 94 PRO A N 1
ATOM 756 C CA . PRO A 1 94 ? 8.749 4.433 -25.905 1.00 93.25 94 PRO A CA 1
ATOM 757 C C . PRO A 1 94 ? 9.497 3.164 -26.341 1.00 93.25 94 PRO A C 1
ATOM 759 O O . PRO A 1 94 ? 10.180 2.551 -25.520 1.00 93.25 94 PRO A O 1
ATOM 762 N N . GLU A 1 95 ? 9.524 2.900 -27.654 1.00 92.12 95 GLU A N 1
ATOM 763 C CA . GLU A 1 95 ? 10.151 1.714 -28.278 1.00 92.12 95 GLU A CA 1
ATOM 764 C C . GLU A 1 95 ? 11.579 1.420 -27.770 1.00 92.12 95 GLU A C 1
ATOM 766 O O . GLU A 1 95 ? 11.971 0.280 -27.534 1.00 92.12 95 GLU A O 1
ATOM 771 N N . ARG A 1 96 ? 12.371 2.468 -27.508 1.00 90.25 96 ARG A N 1
ATOM 772 C CA . ARG A 1 96 ? 13.749 2.341 -26.996 1.00 90.25 96 ARG A CA 1
ATOM 773 C C . ARG A 1 96 ? 13.870 1.616 -25.646 1.00 90.25 96 ARG A C 1
ATOM 775 O O . ARG A 1 96 ? 14.979 1.238 -25.269 1.00 90.25 96 ARG A O 1
ATOM 782 N N . TYR A 1 97 ? 12.779 1.476 -24.895 1.00 94.19 97 TYR A N 1
ATOM 783 C CA . TYR A 1 97 ? 12.753 0.770 -23.616 1.00 94.19 97 TYR A CA 1
ATOM 784 C C . TYR A 1 97 ? 12.069 -0.599 -23.686 1.00 94.19 97 TYR A C 1
ATOM 786 O O . TYR A 1 97 ? 12.109 -1.305 -22.681 1.00 94.19 97 TYR A O 1
ATOM 794 N N . GLU A 1 98 ? 11.526 -1.006 -24.837 1.00 91.12 98 GLU A N 1
ATOM 795 C CA . GLU A 1 98 ? 10.848 -2.302 -25.025 1.00 91.12 98 GLU A CA 1
ATOM 796 C C . GLU A 1 98 ? 11.728 -3.460 -24.560 1.00 91.12 98 GLU A C 1
ATOM 798 O O . GLU A 1 98 ? 11.325 -4.259 -23.726 1.00 91.12 98 GLU A O 1
ATOM 803 N N . ALA A 1 99 ? 13.007 -3.467 -24.952 1.00 91.75 99 ALA A N 1
ATOM 804 C CA . ALA A 1 99 ? 13.960 -4.486 -24.507 1.00 91.75 99 ALA A CA 1
ATOM 805 C C . ALA A 1 99 ? 14.102 -4.567 -22.972 1.00 91.75 99 ALA A C 1
ATOM 807 O O . ALA A 1 99 ? 14.318 -5.649 -22.421 1.00 91.75 99 ALA A O 1
ATOM 808 N N . THR A 1 100 ? 13.977 -3.436 -22.268 1.00 91.94 100 THR A N 1
ATOM 809 C CA . THR A 1 100 ? 13.989 -3.410 -20.796 1.00 91.94 100 THR A CA 1
ATOM 810 C C . THR A 1 100 ? 12.722 -4.053 -20.244 1.00 91.94 100 THR A C 1
ATOM 812 O O . THR A 1 100 ? 12.826 -4.861 -19.326 1.00 91.94 100 THR A O 1
ATOM 815 N N . VAL A 1 101 ? 11.555 -3.729 -20.809 1.00 90.25 101 VAL A N 1
ATOM 816 C CA . VAL A 1 101 ? 10.261 -4.295 -20.399 1.00 90.25 101 VAL A CA 1
ATOM 817 C C . VAL A 1 101 ? 10.213 -5.794 -20.673 1.00 90.25 101 VAL A C 1
ATOM 819 O O . VAL A 1 101 ? 9.968 -6.551 -19.742 1.00 90.25 101 VAL A O 1
ATOM 822 N N . THR A 1 102 ? 10.590 -6.237 -21.874 1.00 90.44 102 THR A N 1
ATOM 823 C CA . THR A 1 102 ? 10.700 -7.659 -22.234 1.00 90.44 102 THR A CA 1
ATOM 824 C C . THR A 1 102 ? 11.639 -8.415 -21.295 1.00 90.44 102 THR A C 1
ATOM 826 O O . THR A 1 102 ? 11.360 -9.533 -20.868 1.00 90.44 102 THR A O 1
ATOM 829 N N . THR A 1 103 ? 12.779 -7.819 -20.934 1.00 90.31 103 THR A N 1
ATOM 830 C CA . THR A 1 103 ? 13.687 -8.438 -19.955 1.00 90.31 103 THR A CA 1
ATOM 831 C C . THR A 1 103 ? 13.021 -8.547 -18.586 1.00 90.31 103 THR A C 1
ATOM 833 O O . THR A 1 103 ? 13.173 -9.560 -17.901 1.00 90.31 103 THR A O 1
ATOM 836 N N . LEU A 1 104 ? 12.276 -7.518 -18.184 1.00 88.50 104 LEU A N 1
ATOM 837 C CA . LEU A 1 104 ? 11.530 -7.509 -16.936 1.00 88.50 104 LEU A CA 1
ATOM 838 C C . LEU A 1 104 ? 10.477 -8.619 -16.918 1.00 88.50 104 LEU A C 1
ATOM 840 O O . LEU A 1 104 ? 10.485 -9.398 -15.979 1.00 88.50 104 LEU A O 1
ATOM 844 N N . GLU A 1 105 ? 9.675 -8.750 -17.974 1.00 86.31 105 GLU A N 1
ATOM 845 C CA . GLU A 1 105 ? 8.664 -9.804 -18.162 1.00 86.31 105 GLU A CA 1
ATOM 846 C C . GLU A 1 105 ? 9.253 -11.211 -18.071 1.00 86.31 105 GLU A C 1
ATOM 848 O O . GLU A 1 105 ? 8.702 -12.090 -17.410 1.00 86.31 105 GLU A O 1
ATOM 853 N N . ASN A 1 106 ? 10.403 -11.422 -18.713 1.00 87.75 106 ASN A N 1
ATOM 854 C CA . ASN A 1 106 ? 11.050 -12.729 -18.753 1.00 87.75 106 ASN A CA 1
ATOM 855 C C . ASN A 1 106 ? 11.707 -13.112 -17.422 1.00 87.75 106 ASN A C 1
ATOM 857 O O . ASN A 1 106 ? 11.840 -14.295 -17.111 1.00 87.75 106 ASN A O 1
ATOM 861 N N . THR A 1 107 ? 12.170 -12.128 -16.648 1.00 86.38 107 THR A N 1
ATOM 862 C CA . THR A 1 107 ? 12.906 -12.373 -15.395 1.00 86.38 107 THR A CA 1
ATOM 863 C C . THR A 1 107 ? 12.029 -12.271 -14.154 1.00 86.38 107 THR A C 1
ATOM 865 O O . THR A 1 107 ? 12.359 -12.854 -13.119 1.00 86.38 107 THR A O 1
ATOM 868 N N . LYS A 1 108 ? 10.925 -11.528 -14.234 1.00 83.31 108 LYS A N 1
ATOM 869 C CA . LYS A 1 108 ? 10.016 -11.232 -13.133 1.00 83.31 108 LYS A CA 1
ATOM 870 C C . LYS A 1 108 ? 8.580 -11.161 -13.649 1.00 83.31 108 LYS A C 1
ATOM 872 O O . LYS A 1 108 ? 8.273 -10.539 -14.655 1.00 83.31 108 LYS A O 1
ATOM 877 N N . ASP A 1 109 ? 7.671 -11.728 -12.874 1.00 80.38 109 ASP A N 1
ATOM 878 C CA . ASP A 1 109 ? 6.237 -11.577 -13.104 1.00 80.38 109 ASP A CA 1
ATOM 879 C C . ASP A 1 109 ? 5.832 -10.097 -12.952 1.00 80.38 109 ASP A C 1
ATOM 881 O O . ASP A 1 109 ? 5.925 -9.546 -11.852 1.00 80.38 109 ASP A O 1
ATOM 885 N N . LEU A 1 110 ? 5.385 -9.454 -14.042 1.00 77.25 110 LEU A N 1
ATOM 886 C CA . LEU A 1 110 ? 4.992 -8.036 -14.071 1.00 77.25 110 LEU A CA 1
ATOM 887 C C . LEU A 1 110 ? 3.937 -7.680 -13.014 1.00 77.25 110 LEU A C 1
ATOM 889 O O . LEU A 1 110 ? 3.896 -6.540 -12.532 1.00 77.25 110 LEU A O 1
ATOM 893 N N . SER A 1 111 ? 3.097 -8.642 -12.619 1.00 78.06 111 SER A N 1
ATOM 894 C CA . SER A 1 111 ? 2.102 -8.436 -11.563 1.00 78.06 111 SER A CA 1
ATOM 895 C C . SER A 1 111 ? 2.757 -8.155 -10.206 1.00 78.06 111 SER A C 1
ATOM 897 O O . SER A 1 111 ? 2.237 -7.362 -9.424 1.00 78.06 111 SER A O 1
ATOM 899 N N . LYS A 1 112 ? 3.951 -8.708 -9.966 1.00 82.50 112 LYS A N 1
ATOM 900 C CA . LYS A 1 112 ? 4.704 -8.601 -8.706 1.00 82.50 112 LYS A CA 1
ATOM 901 C C . LYS A 1 112 ? 5.688 -7.440 -8.680 1.00 82.50 112 LYS A C 1
ATOM 903 O O . LYS A 1 112 ? 6.208 -7.113 -7.617 1.00 82.50 112 LYS A O 1
ATOM 908 N N . ILE A 1 113 ? 5.956 -6.826 -9.830 1.00 87.38 113 ILE A N 1
ATOM 909 C CA . ILE A 1 113 ? 6.850 -5.675 -9.919 1.00 87.38 113 ILE A CA 1
ATOM 910 C C . ILE A 1 113 ? 6.133 -4.449 -9.368 1.00 87.38 113 ILE A C 1
ATOM 912 O O . ILE A 1 113 ? 5.029 -4.101 -9.805 1.00 87.38 113 ILE A O 1
ATOM 916 N N . SER A 1 114 ? 6.778 -3.787 -8.412 1.00 89.56 114 SER A N 1
ATOM 917 C CA . SER A 1 114 ? 6.311 -2.507 -7.887 1.00 89.56 114 SER A CA 1
ATOM 918 C C . SER A 1 114 ? 6.550 -1.377 -8.894 1.00 89.56 114 SER A C 1
ATOM 920 O O . SER A 1 114 ? 7.502 -1.408 -9.678 1.00 89.56 114 SER A O 1
ATOM 922 N N . LEU A 1 115 ? 5.720 -0.331 -8.849 1.00 90.19 115 LEU A N 1
ATOM 923 C CA . LEU A 1 115 ? 5.902 0.861 -9.684 1.00 90.19 115 LEU A CA 1
ATOM 924 C C . LEU A 1 115 ? 7.317 1.455 -9.534 1.00 90.19 115 LEU A C 1
ATOM 926 O O . LEU A 1 115 ? 7.948 1.824 -10.523 1.00 90.19 115 LEU A O 1
ATOM 930 N N . ALA A 1 116 ? 7.847 1.481 -8.308 1.00 90.38 116 ALA A N 1
ATOM 931 C CA . ALA A 1 116 ? 9.191 1.974 -8.025 1.00 90.38 116 ALA A CA 1
ATOM 932 C C . ALA A 1 116 ? 10.286 1.151 -8.724 1.00 90.38 116 ALA A C 1
ATOM 934 O O . ALA A 1 116 ? 11.202 1.722 -9.310 1.00 90.38 116 ALA A O 1
ATOM 935 N N . GLU A 1 117 ? 10.205 -0.183 -8.705 1.00 91.06 117 GLU A N 1
ATOM 936 C CA . GLU A 1 117 ? 11.171 -1.038 -9.409 1.00 91.06 117 GLU A CA 1
ATOM 937 C C . GLU A 1 117 ? 11.132 -0.833 -10.926 1.00 91.06 117 GLU A C 1
ATOM 939 O O . GLU A 1 117 ? 12.192 -0.786 -11.561 1.00 91.06 117 GLU A O 1
ATOM 944 N N . LEU A 1 118 ? 9.934 -0.688 -11.504 1.00 93.00 118 LEU A N 1
ATOM 945 C CA . LEU A 1 118 ? 9.768 -0.392 -12.927 1.00 93.00 118 LEU A CA 1
ATOM 946 C C . LEU A 1 118 ? 10.432 0.945 -13.280 1.00 93.00 118 LEU A C 1
ATOM 948 O O . LEU A 1 118 ? 11.283 0.996 -14.170 1.00 93.00 118 LEU A O 1
ATOM 952 N N . LEU A 1 119 ? 10.106 2.009 -12.540 1.00 93.31 119 LEU A N 1
ATOM 953 C CA . LEU A 1 119 ? 10.679 3.342 -12.743 1.00 93.31 119 LEU A CA 1
ATOM 954 C C . LEU A 1 119 ? 12.204 3.335 -12.600 1.00 93.31 119 LEU A C 1
ATOM 956 O O . LEU A 1 119 ? 12.904 3.860 -13.465 1.00 93.31 119 LEU A O 1
ATOM 960 N N . ASN A 1 120 ? 12.727 2.676 -11.565 1.00 94.50 120 ASN A N 1
ATOM 961 C CA . ASN A 1 120 ? 14.166 2.556 -11.339 1.00 94.50 120 ASN A CA 1
ATOM 962 C C . ASN A 1 120 ? 14.868 1.817 -12.488 1.00 94.50 120 ASN A C 1
ATOM 964 O O . ASN A 1 120 ? 15.957 2.215 -12.900 1.00 94.50 120 ASN A O 1
ATOM 968 N N . SER A 1 121 ? 14.251 0.765 -13.033 1.00 93.38 121 SER A N 1
ATOM 969 C CA . SER A 1 121 ? 14.811 -0.009 -14.149 1.00 93.38 121 SER A CA 1
ATOM 970 C C . SER A 1 121 ? 14.894 0.825 -15.429 1.00 93.38 121 SER A C 1
ATOM 972 O O . SER A 1 121 ? 15.943 0.863 -16.081 1.00 93.38 121 SER A O 1
ATOM 974 N N . LEU A 1 122 ? 13.816 1.548 -15.751 1.00 94.19 122 LEU A N 1
ATOM 975 C CA . LEU A 1 122 ? 13.758 2.458 -16.898 1.00 94.19 122 LEU A CA 1
ATOM 976 C C . LEU A 1 122 ? 14.754 3.616 -16.746 1.00 94.19 122 LEU A C 1
ATOM 978 O O . LEU A 1 122 ? 15.511 3.917 -17.670 1.00 94.19 122 LEU A O 1
ATOM 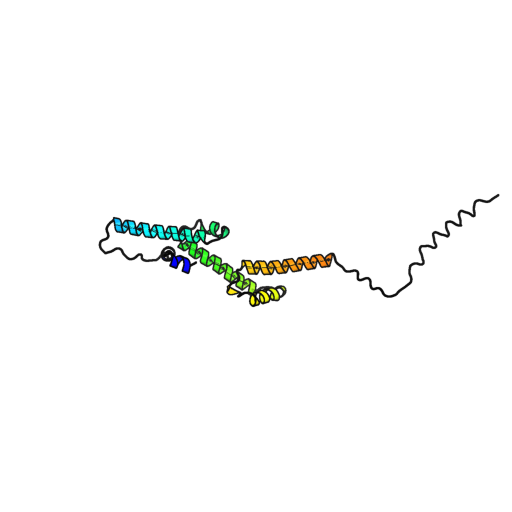982 N N . GLN A 1 123 ? 14.822 4.218 -15.558 1.00 94.38 123 GLN A N 1
ATOM 983 C CA . GLN A 1 123 ? 15.769 5.287 -15.258 1.00 94.38 123 GLN A CA 1
ATOM 984 C C . GLN A 1 123 ? 17.217 4.800 -15.372 1.00 94.38 123 GLN A C 1
ATOM 986 O O . GLN A 1 123 ? 18.037 5.462 -16.004 1.00 94.38 123 GLN A O 1
ATOM 991 N N . ALA A 1 124 ? 17.547 3.631 -14.818 1.00 94.06 124 ALA A N 1
ATOM 992 C CA . ALA A 1 124 ? 18.890 3.065 -14.905 1.00 94.06 124 ALA A CA 1
ATOM 993 C C . ALA A 1 124 ? 19.314 2.787 -16.357 1.00 94.06 124 ALA A C 1
ATOM 995 O O . ALA A 1 124 ? 20.493 2.936 -16.692 1.00 94.06 124 ALA A O 1
ATOM 996 N N . GLN A 1 125 ? 18.377 2.382 -17.221 1.00 93.88 125 GLN A N 1
ATOM 997 C CA . GLN A 1 125 ? 18.633 2.219 -18.652 1.00 93.88 125 GLN A CA 1
ATOM 998 C C . GLN A 1 125 ? 18.949 3.563 -19.320 1.00 93.88 125 GLN A C 1
ATOM 1000 O O . GLN A 1 125 ? 19.929 3.657 -20.061 1.00 93.88 125 GLN A O 1
ATOM 1005 N N . GLU A 1 126 ? 18.172 4.606 -19.026 1.00 92.19 126 GLU A N 1
ATOM 1006 C CA . GLU A 1 126 ? 18.396 5.940 -19.588 1.00 92.19 126 GLU A CA 1
ATOM 1007 C C . GLU A 1 126 ? 19.732 6.537 -19.124 1.00 92.19 126 GLU A C 1
ATOM 1009 O O . GLU A 1 126 ? 20.500 7.041 -19.942 1.00 92.19 126 GLU A O 1
ATOM 1014 N N . GLN A 1 127 ? 20.083 6.384 -17.843 1.00 93.50 127 GLN A N 1
ATOM 1015 C CA . GLN A 1 127 ? 21.387 6.806 -17.319 1.00 93.50 127 GLN A CA 1
ATOM 1016 C C . GLN A 1 127 ? 22.544 6.104 -18.045 1.00 93.50 127 GLN A C 1
ATOM 1018 O O . GLN A 1 127 ? 23.493 6.750 -18.486 1.00 93.50 127 GLN A O 1
ATOM 1023 N N . ARG A 1 128 ? 22.457 4.783 -18.257 1.00 91.88 128 ARG A N 1
ATOM 1024 C CA . ARG A 1 128 ? 23.470 4.033 -19.021 1.00 91.88 128 ARG A CA 1
ATOM 1025 C C . ARG A 1 128 ? 23.577 4.502 -20.473 1.00 91.88 128 ARG A C 1
ATOM 1027 O O . ARG A 1 128 ? 24.672 4.471 -21.032 1.00 91.88 128 ARG A O 1
ATOM 1034 N N . ARG A 1 129 ? 22.467 4.919 -21.087 1.00 88.38 129 ARG A N 1
ATOM 1035 C CA . ARG A 1 129 ? 22.446 5.469 -22.449 1.00 88.38 129 ARG A CA 1
ATOM 1036 C C . ARG A 1 129 ? 23.170 6.814 -22.512 1.00 88.38 129 ARG A C 1
ATOM 1038 O O . ARG A 1 129 ? 24.010 6.987 -23.391 1.00 88.38 129 ARG A O 1
ATOM 1045 N N . LEU A 1 130 ? 22.890 7.713 -21.566 1.00 89.25 130 LEU A N 1
ATOM 1046 C CA . LEU A 1 130 ? 23.537 9.025 -21.464 1.00 89.25 130 LEU A CA 1
ATOM 1047 C C . LEU A 1 130 ? 25.053 8.890 -21.284 1.00 89.25 130 LEU A C 1
ATOM 1049 O O . LEU A 1 130 ? 25.807 9.430 -22.087 1.00 89.25 130 LEU A O 1
ATOM 1053 N N . MET A 1 131 ? 25.500 8.041 -20.351 1.00 89.69 131 MET A N 1
ATOM 1054 C CA . MET A 1 131 ? 26.932 7.803 -20.116 1.00 89.69 131 MET A CA 1
ATOM 1055 C C . MET A 1 131 ? 27.671 7.282 -21.359 1.00 89.69 131 MET A C 1
ATOM 1057 O O . MET A 1 131 ? 28.850 7.565 -21.545 1.00 89.69 131 MET A O 1
ATOM 1061 N N . ARG A 1 132 ? 27.007 6.514 -22.233 1.00 85.56 132 ARG A N 1
ATOM 1062 C CA . ARG A 1 132 ? 27.608 6.064 -23.503 1.00 85.56 132 ARG A CA 1
ATOM 1063 C C . ARG A 1 132 ? 27.636 7.167 -24.556 1.00 85.56 132 ARG A C 1
ATOM 1065 O O . ARG A 1 132 ? 28.516 7.145 -25.407 1.00 85.56 132 ARG A O 1
ATOM 1072 N N . GLN A 1 133 ? 26.694 8.104 -24.514 1.00 67.06 133 GLN A N 1
ATOM 1073 C CA . GLN A 1 133 ? 26.644 9.235 -25.436 1.00 67.06 133 GLN A CA 1
ATOM 1074 C C . GLN A 1 133 ? 27.720 10.278 -25.102 1.00 67.06 133 GLN A C 1
ATOM 1076 O O . GLN A 1 133 ? 28.434 10.696 -26.010 1.00 67.06 133 GLN A O 1
ATOM 1081 N N . ASP A 1 134 ? 27.923 10.579 -23.817 1.00 56.91 134 ASP A N 1
ATOM 1082 C CA . ASP A 1 134 ? 28.964 11.509 -23.350 1.00 56.91 134 ASP A CA 1
ATOM 1083 C C . ASP A 1 134 ? 30.388 10.992 -23.643 1.00 56.91 134 ASP A C 1
ATOM 1085 O O . ASP A 1 134 ? 31.283 11.752 -24.018 1.00 56.91 134 ASP A O 1
ATOM 1089 N N . VAL A 1 135 ? 30.600 9.671 -23.574 1.00 53.88 135 VAL A N 1
ATOM 1090 C CA . VAL A 1 135 ? 31.884 9.034 -23.935 1.00 53.88 135 VAL A CA 1
ATOM 1091 C C . VAL A 1 135 ? 32.158 9.093 -25.445 1.00 53.88 135 VAL A C 1
ATOM 1093 O O . VAL A 1 135 ? 33.315 9.162 -25.859 1.00 53.88 135 VAL A O 1
ATOM 1096 N N . ILE A 1 136 ? 31.120 9.096 -26.289 1.00 53.12 136 ILE A N 1
ATOM 1097 C CA . ILE A 1 136 ? 31.275 9.203 -27.749 1.00 53.12 136 ILE A CA 1
ATOM 1098 C C . ILE A 1 136 ? 31.599 10.645 -28.168 1.00 53.12 136 ILE A C 1
ATOM 1100 O O . ILE A 1 136 ? 32.347 10.835 -29.128 1.00 53.12 136 ILE A O 1
ATOM 1104 N N . THR A 1 137 ? 31.109 11.659 -27.446 1.00 49.38 137 THR A N 1
ATOM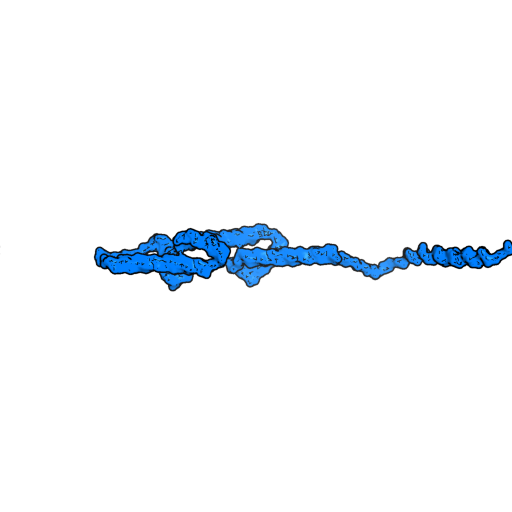 1105 C CA . THR A 1 137 ? 31.424 13.067 -27.744 1.00 49.38 137 THR A CA 1
ATOM 1106 C C . THR A 1 137 ? 32.868 13.462 -27.414 1.00 49.38 137 THR A C 1
ATOM 1108 O O . THR A 1 137 ? 33.428 14.278 -28.142 1.00 49.38 137 THR A O 1
ATOM 1111 N N . ASP A 1 138 ? 33.507 12.838 -26.416 1.00 52.62 138 ASP A N 1
ATOM 1112 C CA . ASP A 1 138 ? 34.940 13.046 -26.110 1.00 52.62 138 ASP A CA 1
ATOM 1113 C C . ASP A 1 138 ? 35.876 12.047 -26.823 1.00 52.62 138 ASP A C 1
ATOM 1115 O O . ASP A 1 138 ? 37.083 12.267 -26.945 1.00 52.62 138 ASP A O 1
ATOM 1119 N N . GLY A 1 139 ? 35.328 10.941 -27.331 1.00 56.47 139 GLY A N 1
ATOM 1120 C CA . GLY A 1 139 ? 36.064 9.806 -27.885 1.00 56.47 139 GLY A CA 1
ATOM 1121 C C . GLY A 1 139 ? 36.009 9.679 -29.406 1.00 56.47 139 GLY A C 1
ATOM 1122 O O . GLY A 1 139 ? 35.975 8.553 -29.906 1.00 56.47 139 GLY A O 1
ATOM 1123 N N . ALA A 1 140 ? 35.991 10.782 -30.164 1.00 54.88 140 ALA A N 1
ATOM 1124 C CA . ALA A 1 140 ? 36.123 10.734 -31.622 1.00 54.88 140 ALA A CA 1
ATOM 1125 C C . ALA A 1 140 ? 37.479 10.109 -32.017 1.00 54.88 140 ALA A C 1
ATOM 1127 O O . ALA A 1 140 ? 38.509 10.778 -32.128 1.00 54.88 140 ALA A O 1
ATOM 1128 N N . LEU A 1 141 ? 37.464 8.788 -32.209 1.00 52.47 141 LEU A N 1
ATOM 1129 C CA . LEU A 1 141 ? 38.561 7.952 -32.676 1.00 52.47 141 LEU A CA 1
ATOM 1130 C C . LEU A 1 141 ? 39.157 8.527 -33.968 1.00 52.47 141 LEU A C 1
ATOM 1132 O O . LEU A 1 141 ? 38.624 8.340 -35.061 1.00 52.47 141 LEU A O 1
ATOM 1136 N N . GLN A 1 142 ? 40.318 9.177 -33.867 1.00 57.25 142 GLN A N 1
ATOM 1137 C CA . GLN A 1 142 ? 41.194 9.384 -35.018 1.00 57.25 142 GLN A CA 1
ATOM 1138 C C . GLN A 1 142 ? 41.829 8.042 -35.393 1.00 57.25 142 GLN A C 1
ATOM 1140 O O . GLN A 1 142 ? 42.967 7.747 -35.022 1.00 57.25 142 GLN A O 1
ATOM 1145 N N . ALA A 1 143 ? 41.105 7.222 -36.152 1.00 47.88 143 ALA A N 1
ATOM 1146 C CA . ALA A 1 143 ? 41.685 6.075 -36.833 1.00 47.88 143 ALA A CA 1
ATOM 1147 C C . ALA A 1 143 ? 42.629 6.589 -37.934 1.00 47.88 143 ALA A C 1
ATOM 1149 O O . ALA A 1 143 ? 42.226 6.852 -39.067 1.00 47.88 143 ALA A O 1
ATOM 1150 N N . LYS A 1 144 ? 43.910 6.788 -37.600 1.00 45.03 144 LYS A N 1
ATOM 1151 C CA . LYS A 1 144 ? 44.942 7.057 -38.605 1.00 45.03 144 LYS A CA 1
ATOM 1152 C C . LYS A 1 144 ? 45.196 5.780 -39.394 1.00 45.03 144 LYS A C 1
ATOM 1154 O O . LYS A 1 144 ? 45.994 4.940 -38.996 1.00 45.03 144 LYS A O 1
ATOM 1159 N N . HIS A 1 145 ? 44.519 5.674 -40.530 1.00 42.38 145 HIS A N 1
ATOM 1160 C CA . HIS A 1 145 ? 44.804 4.698 -41.569 1.00 42.38 145 HIS A CA 1
ATOM 1161 C C . HIS A 1 145 ? 46.282 4.810 -41.989 1.00 42.38 145 HIS A C 1
ATOM 1163 O O . HIS A 1 145 ? 46.731 5.837 -42.508 1.00 42.38 145 HIS A O 1
ATOM 1169 N N . HIS A 1 146 ? 47.066 3.765 -41.720 1.00 45.75 146 HIS A N 1
ATOM 1170 C CA . HIS A 1 146 ? 48.397 3.593 -42.289 1.00 45.75 146 HIS A CA 1
ATOM 1171 C C . HIS A 1 146 ? 48.239 3.031 -43.702 1.00 45.75 146 HIS A C 1
ATOM 1173 O O . HIS A 1 146 ? 47.937 1.858 -43.881 1.00 45.75 146 HIS A O 1
ATOM 1179 N N . GLY A 1 147 ? 48.444 3.880 -44.707 1.00 38.62 147 GLY A N 1
ATOM 1180 C CA . GLY A 1 147 ? 48.449 3.448 -46.098 1.00 38.62 147 GLY A CA 1
ATOM 1181 C C . GLY A 1 147 ? 48.629 4.606 -47.069 1.00 38.62 147 GLY A C 1
ATOM 1182 O O . GLY A 1 147 ? 47.652 5.189 -47.502 1.00 38.62 147 GLY A O 1
ATOM 1183 N N . VAL A 1 148 ? 49.895 4.878 -47.406 1.00 42.47 148 VAL A N 1
ATOM 1184 C CA . VAL A 1 148 ? 50.341 5.437 -48.696 1.00 42.47 148 VAL A CA 1
ATOM 1185 C C . VAL A 1 148 ? 49.905 6.879 -49.024 1.00 42.47 148 VAL A C 1
ATOM 1187 O O . VAL A 1 148 ? 48.893 7.098 -49.659 1.00 42.47 148 VAL A O 1
ATOM 1190 N N . GLU A 1 149 ? 50.747 7.871 -48.700 1.00 37.72 149 GLU A N 1
ATOM 1191 C CA . GLU A 1 149 ? 51.375 8.698 -49.751 1.00 37.72 149 GLU A CA 1
ATOM 1192 C C . GLU A 1 149 ? 52.446 9.654 -49.204 1.00 37.72 149 GLU A C 1
ATOM 1194 O O . GLU A 1 149 ? 52.229 10.621 -48.469 1.00 37.72 149 GLU A O 1
ATOM 1199 N N . LYS A 1 150 ? 53.672 9.351 -49.618 1.00 44.59 150 LYS A N 1
ATOM 1200 C CA . LYS A 1 150 ? 54.849 10.204 -49.542 1.00 44.59 150 LYS A CA 1
ATOM 1201 C C . LYS A 1 150 ? 54.615 11.432 -50.433 1.00 44.59 150 LYS A C 1
ATOM 1203 O O . LYS A 1 150 ? 54.594 11.262 -51.640 1.00 44.59 150 LYS A O 1
ATOM 1208 N N . ASN A 1 151 ? 54.524 12.646 -49.875 1.00 40.94 151 ASN A N 1
ATOM 1209 C CA . ASN A 1 151 ? 55.108 13.900 -50.416 1.00 40.94 151 ASN A CA 1
ATOM 1210 C C . ASN A 1 151 ? 54.357 15.158 -49.953 1.00 40.94 151 ASN A C 1
ATOM 1212 O O . ASN A 1 151 ? 53.520 15.696 -50.666 1.00 40.94 151 ASN A O 1
ATOM 1216 N N . LYS A 1 152 ? 54.746 15.739 -48.810 1.00 36.97 152 LYS A N 1
ATOM 1217 C CA . LYS A 1 152 ? 54.649 17.207 -48.606 1.00 36.97 152 LYS A CA 1
ATOM 1218 C C . LYS A 1 152 ? 55.561 17.745 -47.496 1.00 36.97 152 LYS A C 1
ATOM 1220 O O . LYS A 1 152 ? 55.314 18.785 -46.900 1.00 36.97 152 LYS A O 1
ATOM 1225 N N . LYS A 1 153 ? 56.696 17.078 -47.250 1.00 38.69 153 LYS A N 1
ATOM 1226 C CA . LYS A 1 153 ? 57.785 17.554 -46.371 1.00 38.69 153 LYS A CA 1
ATOM 1227 C C . LYS A 1 153 ? 59.012 17.989 -47.189 1.00 38.69 153 LYS A C 1
ATOM 1229 O O . LYS A 1 153 ? 60.138 17.630 -46.874 1.00 38.69 153 LYS A O 1
ATOM 1234 N N . LYS A 1 154 ? 58.815 18.779 -48.253 1.00 40.81 154 LYS A N 1
ATOM 1235 C CA . LYS A 1 154 ? 59.922 19.307 -49.082 1.00 40.81 154 LYS A CA 1
ATOM 1236 C C . LYS A 1 154 ? 60.065 20.832 -49.130 1.00 40.81 154 LYS A C 1
ATOM 1238 O O . LYS A 1 154 ? 60.930 21.298 -49.855 1.00 40.81 154 LYS A O 1
ATOM 1243 N N . ASN A 1 155 ? 59.337 21.622 -48.324 1.00 38.62 155 ASN A N 1
ATOM 1244 C CA . ASN A 1 155 ? 59.415 23.090 -48.470 1.00 38.62 155 ASN A CA 1
ATOM 1245 C C . ASN A 1 155 ? 59.668 23.950 -47.214 1.00 38.62 155 ASN A C 1
ATOM 1247 O O . ASN A 1 155 ? 59.414 25.150 -47.231 1.00 38.62 155 ASN A O 1
ATOM 1251 N N . LYS A 1 156 ? 60.230 23.400 -46.123 1.00 42.72 156 LYS A N 1
ATOM 1252 C CA . LYS A 1 156 ? 60.573 24.225 -44.935 1.00 42.72 156 LYS A CA 1
ATOM 1253 C C . LYS A 1 156 ? 61.978 24.049 -44.343 1.00 42.72 156 LYS A C 1
ATOM 1255 O O . LYS A 1 156 ? 62.290 24.692 -43.345 1.00 42.72 156 LYS A O 1
ATOM 1260 N N . LYS A 1 157 ? 62.866 23.266 -44.974 1.00 40.66 157 LYS A N 1
ATOM 1261 C CA . LYS A 1 157 ? 64.290 23.160 -44.571 1.00 40.66 157 LYS A CA 1
ATOM 1262 C C . LYS A 1 157 ? 65.289 23.822 -45.533 1.00 40.66 157 LYS A C 1
ATOM 1264 O O . LYS A 1 157 ? 66.426 24.050 -45.132 1.00 40.66 157 LYS A O 1
ATOM 1269 N N . ASN A 1 158 ? 64.862 24.274 -46.720 1.00 39.19 158 ASN A N 1
ATOM 1270 C CA . ASN A 1 158 ? 65.751 24.948 -47.683 1.00 39.19 158 ASN A CA 1
ATOM 1271 C C . ASN A 1 158 ? 65.847 26.484 -47.533 1.00 39.19 158 ASN A C 1
ATOM 1273 O O . ASN A 1 158 ? 66.686 27.117 -48.167 1.00 39.19 158 ASN A O 1
ATOM 1277 N N . LYS A 1 159 ? 65.065 27.100 -46.630 1.00 43.69 159 LYS A N 1
ATOM 1278 C CA . 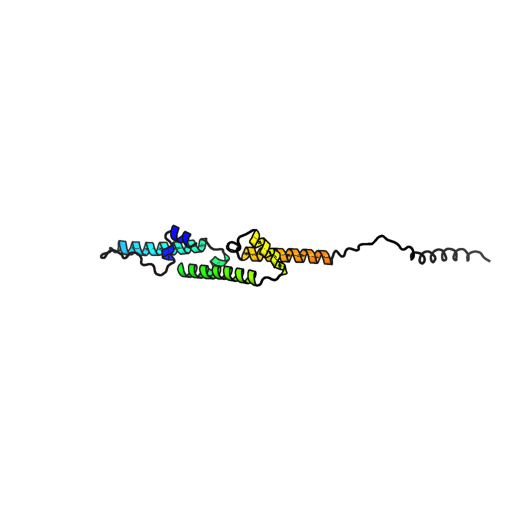LYS A 1 159 ? 65.149 28.547 -46.324 1.00 43.69 159 LYS A CA 1
ATOM 1279 C C . LYS A 1 159 ? 66.097 28.900 -45.164 1.00 43.69 159 LYS A C 1
ATOM 1281 O O . LYS A 1 159 ? 66.429 30.070 -44.998 1.00 43.69 159 LYS A O 1
ATOM 1286 N N . LYS A 1 160 ? 66.578 27.916 -44.384 1.00 46.91 160 LYS A N 1
ATOM 1287 C CA . LYS A 1 160 ? 67.493 28.146 -43.241 1.00 46.91 160 LYS A CA 1
ATOM 1288 C C . LYS A 1 160 ? 68.974 27.833 -43.517 1.00 46.91 160 LYS A C 1
ATOM 1290 O O . LYS A 1 160 ? 69.817 28.343 -42.789 1.00 46.91 160 LYS A O 1
ATOM 1295 N N . LYS A 1 161 ? 69.321 27.107 -44.593 1.00 45.53 161 LYS A N 1
ATOM 1296 C CA . LYS A 1 161 ? 70.730 26.913 -45.013 1.00 45.53 161 LYS A CA 1
ATOM 1297 C C . LYS A 1 161 ? 71.246 27.961 -46.016 1.00 45.53 161 LYS A C 1
ATOM 1299 O O . LYS A 1 161 ? 72.438 28.222 -46.020 1.00 45.53 161 LYS A O 1
ATOM 1304 N N . LYS A 1 162 ? 70.373 28.669 -46.751 1.00 46.66 162 LYS A N 1
ATOM 1305 C CA . LYS A 1 162 ? 70.760 29.784 -47.655 1.00 46.66 162 LYS A CA 1
ATOM 1306 C C . LYS A 1 162 ? 70.989 31.141 -46.954 1.00 46.66 162 LYS A C 1
ATOM 1308 O O . LYS A 1 162 ? 71.539 32.052 -47.561 1.00 46.66 162 LYS A O 1
ATOM 1313 N N . LYS A 1 163 ? 70.600 31.283 -45.675 1.00 48.41 163 LYS A N 1
ATOM 1314 C CA . LYS A 1 163 ? 70.840 32.496 -44.856 1.00 48.41 163 LYS A CA 1
ATOM 1315 C C . LYS A 1 163 ? 72.106 32.434 -43.983 1.00 48.41 163 LYS A C 1
ATOM 1317 O O . LYS A 1 163 ? 72.518 33.470 -43.478 1.00 48.41 163 LYS A O 1
ATOM 1322 N N . LYS A 1 164 ? 72.744 31.263 -43.827 1.00 49.50 164 LYS A N 1
ATOM 1323 C CA . LYS A 1 164 ? 74.006 31.113 -43.067 1.00 49.50 164 LYS A CA 1
ATOM 1324 C C . LYS A 1 164 ? 75.271 31.144 -43.938 1.00 49.50 164 LYS A C 1
ATOM 1326 O O . LYS A 1 164 ? 76.338 31.414 -43.408 1.00 49.50 164 LYS A O 1
ATOM 1331 N N . THR A 1 165 ? 75.157 30.971 -45.256 1.00 48.78 165 THR A N 1
ATOM 1332 C CA . THR A 1 165 ? 76.278 31.092 -46.214 1.00 48.78 165 THR A CA 1
ATOM 1333 C C . THR A 1 165 ? 76.373 32.453 -46.913 1.00 48.78 165 THR A C 1
ATOM 1335 O O . THR A 1 165 ? 77.392 32.731 -47.525 1.00 48.78 165 THR A O 1
ATOM 1338 N N . ARG A 1 166 ? 75.384 33.351 -46.765 1.00 46.47 166 ARG A N 1
ATOM 1339 C CA . ARG A 1 166 ? 75.469 34.751 -47.249 1.00 46.47 166 ARG A CA 1
ATOM 1340 C C . ARG A 1 166 ? 75.998 35.764 -46.220 1.00 46.47 166 ARG A C 1
ATOM 1342 O O . ARG A 1 166 ? 76.258 36.896 -46.591 1.00 46.47 166 ARG A O 1
ATOM 1349 N N . LYS A 1 167 ? 76.194 35.371 -44.953 1.00 47.66 167 LYS A N 1
ATOM 1350 C CA . LYS A 1 167 ? 76.837 36.211 -43.915 1.00 47.66 167 LYS A CA 1
ATOM 1351 C C . LYS A 1 167 ? 78.328 35.905 -43.689 1.00 47.66 167 LYS A C 1
ATOM 1353 O O . LYS A 1 167 ? 78.936 36.540 -42.846 1.00 47.66 167 LYS A O 1
ATOM 1358 N N . LYS A 1 168 ? 78.911 34.952 -44.428 1.00 49.72 168 LYS A N 1
ATOM 1359 C CA . LYS A 1 168 ? 80.357 34.643 -44.393 1.00 49.72 168 LYS A CA 1
ATOM 1360 C C . LYS A 1 168 ? 81.127 35.115 -45.639 1.00 49.72 168 LYS A C 1
ATOM 1362 O O . LYS A 1 168 ? 82.313 34.848 -45.729 1.00 49.72 168 LYS A O 1
ATOM 1367 N N . ILE A 1 169 ? 80.465 35.786 -46.589 1.00 50.91 169 ILE A N 1
ATOM 1368 C CA . ILE A 1 169 ? 81.077 36.258 -47.852 1.00 50.91 169 ILE A CA 1
ATOM 1369 C C . ILE A 1 169 ? 81.150 37.803 -47.911 1.00 50.91 169 ILE A C 1
ATOM 1371 O O . ILE A 1 169 ? 81.688 38.357 -48.854 1.00 50.91 169 ILE A O 1
ATOM 1375 N N . VAL A 1 170 ? 80.680 38.524 -46.882 1.00 48.06 170 VAL A N 1
ATOM 1376 C CA . VAL A 1 170 ? 80.834 39.996 -46.777 1.00 48.06 170 VAL A CA 1
ATOM 1377 C C . VAL A 1 170 ? 81.574 40.357 -45.485 1.00 48.06 170 VAL A C 1
ATOM 1379 O O . VAL A 1 170 ? 81.101 41.124 -44.658 1.00 48.06 170 VAL A O 1
ATOM 1382 N N . THR A 1 171 ? 82.719 39.712 -45.286 1.00 53.97 171 THR A N 1
ATOM 1383 C CA . THR A 1 171 ? 83.822 40.155 -44.420 1.00 53.97 171 THR A CA 1
ATOM 1384 C C . THR A 1 171 ? 85.080 39.588 -45.065 1.00 53.97 171 THR A C 1
ATOM 1386 O O . THR A 1 171 ? 85.368 38.418 -44.829 1.00 53.97 171 THR A O 1
ATOM 1389 N N . LEU A 1 172 ? 85.683 40.372 -45.969 1.00 38.56 172 LEU A N 1
ATOM 1390 C CA . LEU A 1 172 ? 86.992 40.274 -46.656 1.00 38.56 172 LEU A CA 1
ATOM 1391 C C . LEU A 1 172 ? 86.836 41.120 -47.947 1.00 38.56 172 LEU A C 1
ATOM 1393 O O . LEU A 1 172 ? 86.358 40.600 -48.947 1.00 38.56 172 LEU A O 1
ATOM 1397 N N . GLN A 1 173 ? 86.848 42.455 -47.831 1.00 35.28 173 GLN A N 1
ATOM 1398 C CA . GLN A 1 173 ? 87.991 43.358 -48.118 1.00 35.28 173 GLN A CA 1
ATOM 1399 C C . GLN A 1 173 ? 88.122 43.729 -49.612 1.00 35.28 173 GLN A C 1
ATOM 1401 O O . GLN A 1 173 ? 87.688 42.939 -50.452 1.00 35.28 173 GLN A O 1
ATOM 1406 N N . PRO A 1 174 ? 88.732 44.881 -49.966 1.00 47.09 174 PRO A N 1
ATOM 1407 C CA . PRO A 1 174 ? 89.429 45.868 -49.120 1.00 47.09 174 PRO A CA 1
ATOM 1408 C C . PRO A 1 174 ? 88.520 46.950 -48.532 1.00 47.09 174 PRO A C 1
ATOM 1410 O O . PRO A 1 174 ? 87.611 47.422 -49.249 1.00 47.09 174 PRO A O 1
#